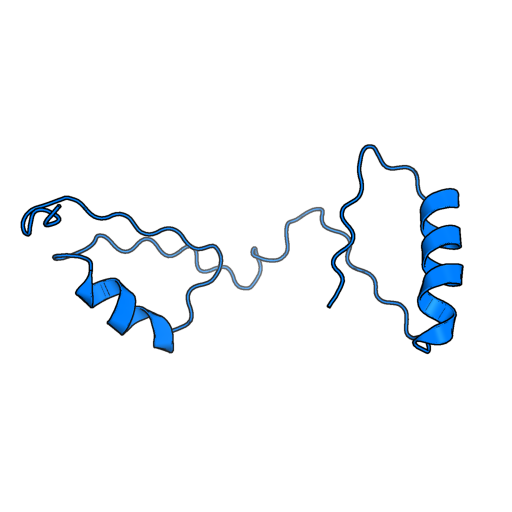Protein AF-A0A816DAU5-F1 (afdb_monomer)

Mean predicted aligned error: 8.08 Å

Solvent-accessible surface area (backbone atoms only — not comparable to full-atom values): 5976 Å² total; per-residue (Å²): 135,83,78,69,89,83,69,92,64,85,89,87,71,98,74,81,58,79,86,53,46,68,60,57,53,75,70,36,79,90,69,88,84,86,80,86,88,37,90,80,59,71,58,51,90,86,69,85,82,83,86,81,92,76,58,79,90,47,46,66,63,52,48,52,56,47,62,77,71,52,90,72,95,78,86,86,85,90,80,133

Radius of gyration: 20.67 Å; Cα contacts (8 Å, |Δi|>4): 8; chains: 1; bounding box: 39×39×49 Å

InterPro domains:
  IPR027417 P-loop containing nucleoside triphosphate hydrolase [G3DSA:3.40.50.300] (1-42)
  IPR027417 P-loop containing nucleoside triphosphate hydrolase [G3DSA:3.40.50.300] (43-80)
  IPR027417 P-loop containing nucleoside triphosphate hydrolase [SSF52540] (4-79)

Organism: Adineta ricciae (NCBI:txid249248)

Sequence (80 aa):
MRNPESKQVLMFSATLSKDIRPVCKKFMQDPMEIYIDNETKLTLHGLRQHYVKLRENEKNRKLIDLLDKLEFNQVVIFVK

Foldseek 3Di:
DDDDPDDADDDDDPDDDPVCVVVVPVVHDPDDDDDPDDPPCNPPPVDDDDDDDDDPVCVVVVVVVCVVPDDDPDDDDDDD

Secondary structure (DSSP, 8-state):
-PPPSS-------S---TTTHHHHHHT-SS--------TTTSS-TT---------GGGHHHHHHHHHHHS--S-------

pLDDT: mean 85.89, std 12.97, range [49.62, 97.81]

Structure (mmCIF, N/CA/C/O backbone):
data_AF-A0A816DAU5-F1
#
_entry.id   AF-A0A816DAU5-F1
#
loop_
_atom_site.group_PDB
_atom_site.id
_atom_site.type_symbol
_atom_site.label_atom_id
_atom_site.label_alt_id
_atom_site.label_comp_id
_atom_site.label_asym_id
_atom_site.label_entity_id
_atom_site.label_seq_id
_atom_site.pdbx_PDB_ins_code
_atom_site.Cartn_x
_atom_site.Cartn_y
_atom_site.Cartn_z
_atom_site.occupancy
_atom_site.B_iso_or_equiv
_atom_site.auth_seq_id
_atom_site.auth_comp_id
_atom_site.auth_asym_id
_atom_site.auth_atom_id
_atom_site.pdbx_PDB_model_num
ATOM 1 N N . MET A 1 1 ? -7.770 25.667 21.611 1.00 49.62 1 MET A N 1
ATOM 2 C CA . MET A 1 1 ? -9.004 24.852 21.524 1.00 49.62 1 MET A CA 1
ATOM 3 C C . MET A 1 1 ? -8.795 23.571 22.311 1.00 49.62 1 MET A C 1
ATOM 5 O O . MET A 1 1 ? -7.887 22.821 21.977 1.00 49.62 1 MET A O 1
ATOM 9 N N . ARG A 1 2 ? -9.567 23.343 23.378 1.00 74.12 2 ARG A N 1
ATOM 10 C CA . ARG A 1 2 ? -9.559 22.070 24.115 1.00 74.12 2 ARG A CA 1
ATOM 11 C C . ARG A 1 2 ? -10.569 21.151 23.429 1.00 74.12 2 ARG A C 1
ATOM 13 O O . ARG A 1 2 ? -11.698 21.570 23.197 1.00 74.12 2 ARG A O 1
ATOM 20 N N . ASN A 1 3 ? -10.154 19.949 23.050 1.00 76.69 3 ASN A N 1
ATOM 21 C CA . ASN A 1 3 ? -11.072 18.963 22.486 1.00 76.69 3 ASN A CA 1
ATOM 22 C C . ASN A 1 3 ? -12.028 18.498 23.607 1.00 76.69 3 ASN A C 1
ATOM 24 O O . ASN A 1 3 ? -11.510 18.152 24.672 1.00 76.69 3 ASN A O 1
ATOM 28 N N . PRO A 1 4 ? -13.363 18.489 23.421 1.00 85.19 4 PRO A N 1
ATOM 29 C CA . PRO A 1 4 ? -14.297 18.019 24.444 1.00 85.19 4 PRO A CA 1
ATOM 30 C 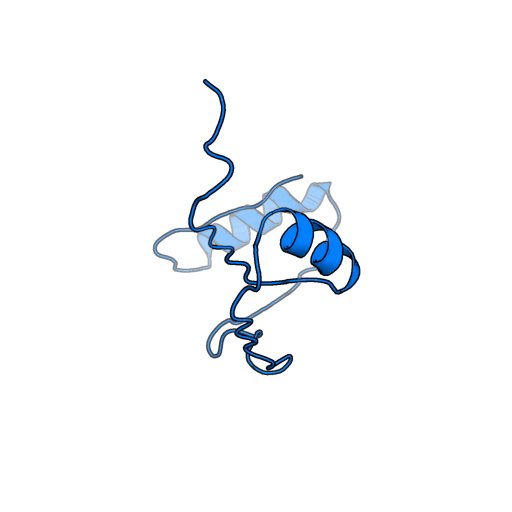C . PRO A 1 4 ? -13.943 16.614 24.946 1.00 85.19 4 PRO A C 1
ATOM 32 O O . PRO A 1 4 ? -13.588 15.735 24.152 1.00 85.19 4 PRO A O 1
ATOM 35 N N . GLU A 1 5 ? -14.004 16.408 26.263 1.00 80.75 5 GLU A N 1
ATOM 36 C CA . GLU A 1 5 ? -13.703 15.106 26.880 1.00 80.75 5 GLU A CA 1
ATOM 37 C C . GLU A 1 5 ? -14.771 14.065 26.532 1.00 80.75 5 GLU A C 1
ATOM 39 O O . GLU A 1 5 ? -14.437 12.927 26.216 1.00 80.75 5 GLU A O 1
ATOM 44 N N . SER A 1 6 ? -16.039 14.481 26.490 1.00 86.25 6 SER A N 1
ATOM 45 C CA . SER A 1 6 ? -17.145 13.673 25.980 1.00 86.25 6 SER A CA 1
ATOM 46 C C . SER A 1 6 ? -17.339 13.941 24.489 1.00 86.25 6 SER A C 1
ATOM 48 O O . SER A 1 6 ? -17.750 15.029 24.083 1.00 86.25 6 SER A O 1
ATOM 50 N N . LYS A 1 7 ? -16.985 12.954 23.665 1.00 87.88 7 LYS A N 1
ATOM 51 C CA . LYS A 1 7 ? -17.189 12.958 22.214 1.00 87.88 7 LYS A CA 1
ATOM 52 C C . LYS A 1 7 ? -17.172 11.533 21.679 1.00 87.88 7 LYS A C 1
ATOM 54 O O . LYS A 1 7 ? -16.542 10.651 22.259 1.00 87.88 7 LYS A O 1
ATOM 59 N N . GLN A 1 8 ? -17.793 11.337 20.523 1.00 89.94 8 GLN A N 1
ATOM 60 C CA . GLN A 1 8 ? -17.637 10.107 19.760 1.00 89.94 8 GLN A CA 1
ATOM 61 C C . GLN A 1 8 ? -16.296 10.125 19.016 1.00 89.94 8 GLN A C 1
ATOM 63 O O . GLN A 1 8 ? -15.954 11.111 18.361 1.00 89.94 8 GLN A O 1
ATOM 68 N N . VAL A 1 9 ? -15.540 9.031 19.110 1.00 91.62 9 VAL A N 1
ATOM 69 C CA . VAL A 1 9 ? -14.272 8.843 18.394 1.00 91.62 9 VAL A CA 1
ATOM 70 C C . VAL A 1 9 ? -14.375 7.585 17.548 1.00 91.62 9 VAL A C 1
ATOM 72 O O . VAL A 1 9 ? -14.753 6.529 18.047 1.00 91.62 9 VAL A O 1
ATOM 75 N N . LEU A 1 10 ? -14.042 7.712 16.265 1.00 92.75 10 LEU A N 1
ATOM 76 C CA . LEU A 1 10 ? -13.997 6.608 15.311 1.00 92.75 10 LEU A CA 1
ATOM 77 C C . LEU A 1 10 ? -12.559 6.428 14.825 1.00 92.75 10 LEU A C 1
ATOM 79 O O . LEU A 1 10 ? -11.858 7.411 14.578 1.00 92.75 10 LEU A O 1
ATOM 83 N N . MET A 1 11 ? -12.126 5.178 14.671 1.00 91.56 11 MET A N 1
ATOM 84 C CA . MET A 1 11 ? -10.808 4.835 14.141 1.00 91.56 11 MET A CA 1
ATOM 85 C C . MET A 1 11 ? -10.950 3.800 13.029 1.00 91.56 11 MET A C 1
ATOM 87 O O . MET A 1 11 ? -11.611 2.781 13.210 1.00 91.56 11 MET A O 1
ATOM 91 N N . PHE A 1 12 ? -10.296 4.051 11.895 1.00 90.25 12 PHE A N 1
ATOM 92 C CA . PHE A 1 12 ? -10.301 3.168 10.730 1.00 90.25 12 PHE A CA 1
ATOM 93 C C . PHE A 1 12 ? -8.861 2.849 10.338 1.00 90.25 12 PHE A C 1
ATOM 95 O O . PHE A 1 12 ? -8.030 3.751 10.244 1.00 90.25 12 PHE A O 1
ATOM 102 N N . SER A 1 13 ? -8.560 1.572 10.110 1.00 87.69 13 SER A N 1
ATOM 103 C CA . SER A 1 13 ? -7.262 1.145 9.590 1.00 87.69 13 SER A CA 1
ATOM 104 C C . SER A 1 13 ? -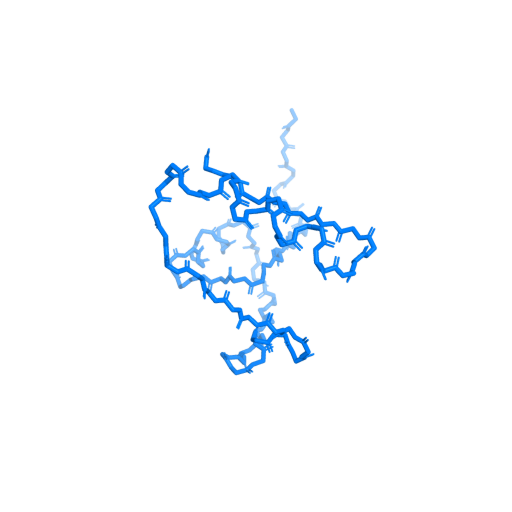7.404 -0.114 8.746 1.00 87.69 13 SER A C 1
ATOM 106 O O . SER A 1 13 ? -8.138 -1.026 9.119 1.00 87.69 13 SER A O 1
ATOM 108 N N . ALA A 1 14 ? -6.661 -0.177 7.640 1.00 83.31 14 ALA A N 1
ATOM 109 C CA . ALA A 1 14 ? -6.521 -1.397 6.846 1.00 83.31 14 ALA A CA 1
ATOM 110 C C . ALA A 1 14 ? -5.675 -2.461 7.570 1.00 83.31 14 ALA A C 1
ATOM 112 O O . ALA A 1 14 ? -5.874 -3.655 7.370 1.00 83.31 14 ALA A O 1
ATOM 113 N N . THR A 1 15 ? -4.748 -2.034 8.433 1.00 81.56 15 THR A N 1
ATOM 114 C CA . THR A 1 15 ? -3.883 -2.917 9.226 1.00 81.56 15 THR A CA 1
ATOM 115 C C . THR A 1 15 ? -3.775 -2.395 10.653 1.00 81.56 15 THR A C 1
ATOM 117 O O . THR A 1 15 ? -3.357 -1.255 10.867 1.00 81.56 15 THR A O 1
ATOM 120 N N . LEU A 1 16 ? -4.115 -3.212 11.650 1.00 83.00 16 LEU A N 1
ATOM 121 C CA . LEU A 1 16 ? -3.998 -2.832 13.059 1.00 83.00 16 LEU A CA 1
ATOM 122 C C . LEU A 1 16 ? -3.209 -3.892 13.831 1.00 83.00 16 LEU A C 1
ATOM 124 O O . LEU A 1 16 ? -3.753 -4.926 14.228 1.00 83.00 16 LEU A O 1
ATOM 128 N N . SER A 1 17 ? -1.918 -3.624 14.048 1.00 82.69 17 SER A N 1
ATOM 129 C CA . SER A 1 17 ? -1.060 -4.502 14.846 1.00 82.69 17 SER A CA 1
ATOM 130 C C . SER A 1 17 ? -1.517 -4.535 16.307 1.00 82.69 17 SER A C 1
ATOM 132 O O . SER A 1 17 ? -2.125 -3.587 16.815 1.00 82.69 17 SER A O 1
ATOM 134 N N . LYS A 1 18 ? -1.227 -5.640 17.006 1.00 83.81 18 LYS A N 1
ATOM 135 C CA . LYS A 1 18 ? -1.620 -5.823 18.414 1.00 83.81 18 LYS A CA 1
ATOM 136 C C . LYS A 1 18 ? -1.014 -4.752 19.327 1.00 83.81 18 LYS A C 1
ATOM 138 O O . LYS A 1 18 ? -1.697 -4.292 20.237 1.00 83.81 18 LYS A O 1
ATOM 143 N N . ASP A 1 19 ? 0.193 -4.291 19.015 1.00 88.38 19 ASP A N 1
ATOM 144 C CA . ASP A 1 19 ? 0.939 -3.315 19.819 1.00 88.38 19 ASP A CA 1
ATOM 145 C C . ASP A 1 19 ? 0.322 -1.911 19.799 1.00 88.38 19 ASP A C 1
ATOM 147 O O . ASP A 1 19 ? 0.471 -1.146 20.749 1.00 88.38 19 ASP A O 1
ATOM 151 N N . ILE A 1 20 ? -0.408 -1.567 18.733 1.00 86.56 20 ILE A N 1
ATOM 152 C CA . ILE A 1 20 ? -1.030 -0.243 18.575 1.00 86.56 20 ILE A CA 1
ATOM 153 C C . ILE A 1 20 ? -2.409 -0.187 19.257 1.00 86.56 20 ILE A C 1
ATOM 155 O O . ILE A 1 20 ? -2.877 0.887 19.640 1.00 86.56 20 ILE A O 1
ATOM 159 N N . ARG A 1 21 ? -3.053 -1.335 19.501 1.00 84.69 21 ARG A N 1
ATOM 160 C CA . ARG A 1 21 ? -4.405 -1.406 20.089 1.00 84.69 21 ARG A CA 1
ATOM 161 C C . ARG A 1 21 ? -4.547 -0.687 21.437 1.00 84.69 21 ARG A C 1
ATOM 163 O O . ARG A 1 21 ? -5.532 0.038 21.592 1.00 84.69 21 ARG A O 1
ATOM 170 N N . PRO A 1 22 ? -3.615 -0.815 22.406 1.00 89.00 22 PRO A N 1
ATOM 171 C CA . PRO A 1 22 ? -3.724 -0.104 23.678 1.00 89.00 22 PRO A CA 1
ATOM 172 C C . PRO A 1 22 ? -3.718 1.415 23.505 1.00 89.00 22 PRO A C 1
ATOM 174 O O . PRO A 1 22 ? -4.355 2.122 24.279 1.00 89.00 22 PRO A O 1
ATOM 177 N N . VAL A 1 23 ? -3.022 1.924 22.482 1.00 89.75 23 VAL A N 1
ATOM 178 C CA . VAL A 1 23 ? -2.997 3.355 22.166 1.00 89.75 23 VAL A CA 1
ATOM 179 C C . VAL A 1 23 ? -4.361 3.790 21.644 1.00 89.75 23 VAL A C 1
ATOM 181 O O . VAL A 1 23 ? -4.927 4.733 22.183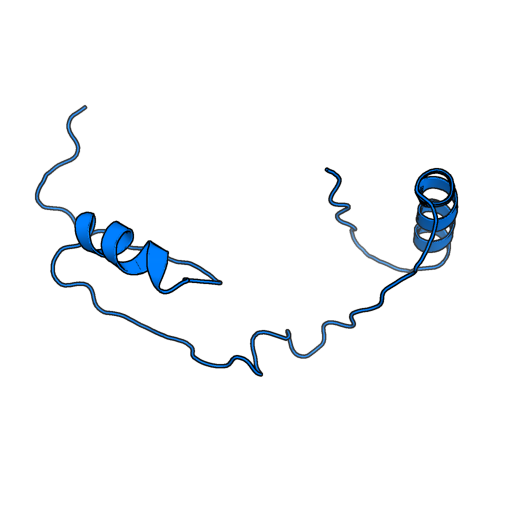 1.00 89.75 23 VAL A O 1
ATOM 184 N N . CYS A 1 24 ? -4.936 3.064 20.681 1.00 88.88 24 CYS A N 1
ATOM 185 C CA . CYS A 1 24 ? -6.276 3.339 20.152 1.00 88.88 24 CYS A CA 1
ATOM 186 C C . CYS A 1 24 ? -7.343 3.380 21.261 1.00 88.88 24 CYS A C 1
ATOM 188 O O . CYS A 1 24 ? -8.145 4.310 21.316 1.00 88.88 24 CYS A O 1
ATOM 190 N N . LYS A 1 25 ? -7.306 2.421 22.196 1.00 86.62 25 LYS A N 1
ATOM 191 C CA . LYS A 1 25 ? -8.256 2.343 23.319 1.00 86.62 25 LYS A CA 1
ATOM 192 C C . LYS A 1 25 ? -8.167 3.518 24.293 1.00 86.62 25 LYS A C 1
ATOM 194 O O . LYS A 1 25 ? -9.157 3.821 24.937 1.00 86.62 25 LYS A O 1
ATOM 199 N N . LYS A 1 26 ? -7.032 4.220 24.390 1.00 89.00 26 LYS A N 1
ATOM 200 C CA . LYS A 1 26 ? -6.929 5.436 25.224 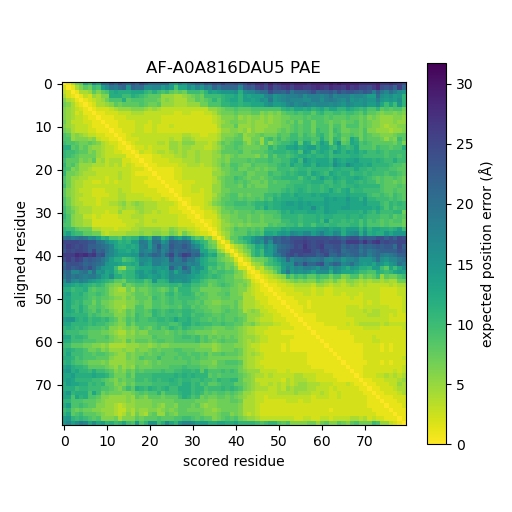1.00 89.00 26 LYS A CA 1
ATOM 201 C C . LYS A 1 26 ? -7.721 6.615 24.660 1.00 89.00 26 LYS A C 1
ATOM 203 O O . LYS A 1 26 ? -8.058 7.528 25.406 1.00 89.00 26 LYS A O 1
ATOM 208 N N . PHE A 1 27 ? -7.990 6.613 23.356 1.00 88.00 27 PHE A N 1
ATOM 209 C CA . PHE A 1 27 ? -8.714 7.687 22.678 1.00 88.00 27 PHE A CA 1
ATOM 210 C C . PHE A 1 27 ? -10.205 7.389 22.497 1.00 88.00 27 PHE A C 1
ATOM 212 O O . PHE A 1 27 ? -10.936 8.263 22.040 1.00 88.00 27 PHE A O 1
ATOM 219 N N . MET A 1 28 ? -10.660 6.186 22.853 1.00 89.06 28 MET A N 1
ATOM 220 C CA . MET A 1 28 ? -12.044 5.742 22.702 1.00 89.06 28 MET A CA 1
ATOM 221 C C . MET A 1 28 ? -12.612 5.311 24.056 1.00 89.06 28 MET A C 1
ATOM 223 O O . MET A 1 28 ? -11.904 4.740 24.878 1.00 89.06 28 MET A O 1
ATOM 227 N N . GLN A 1 29 ? -13.896 5.567 24.285 1.00 87.00 29 GLN A N 1
ATOM 228 C CA . GLN A 1 29 ? -14.621 5.059 25.451 1.00 87.00 29 GLN A CA 1
ATOM 229 C C . GLN A 1 29 ? -15.500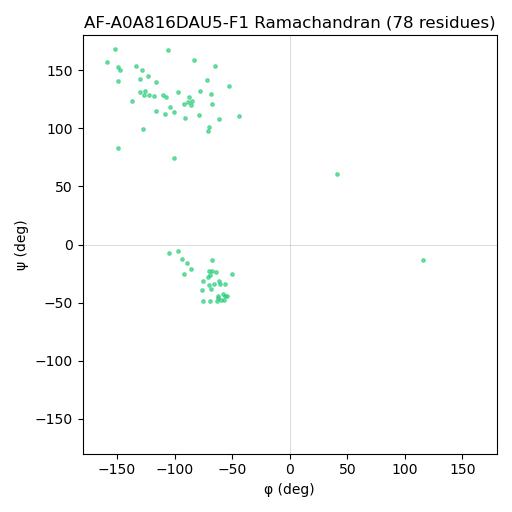 3.899 24.989 1.00 87.00 29 GLN A C 1
ATOM 231 O O . GLN A 1 29 ? -16.336 4.110 24.118 1.00 87.00 29 GLN A O 1
ATOM 236 N N . ASP A 1 30 ? -15.257 2.698 25.524 1.00 86.94 30 ASP A N 1
ATOM 237 C CA . ASP A 1 30 ? -15.989 1.456 25.212 1.00 86.94 30 ASP A CA 1
ATOM 238 C C . ASP A 1 30 ? -16.320 1.264 23.708 1.00 86.94 30 ASP A C 1
ATOM 240 O O . ASP A 1 30 ? -17.485 1.271 23.306 1.00 86.94 30 ASP A O 1
ATOM 244 N N . PRO A 1 31 ? -15.301 1.187 22.823 1.00 89.19 31 PRO A N 1
ATOM 245 C CA . PRO A 1 31 ? -15.534 1.157 21.384 1.00 89.19 31 PRO A CA 1
ATOM 246 C C . PRO A 1 31 ? -16.121 -0.179 20.916 1.00 89.19 31 PRO A C 1
ATOM 248 O O . PRO A 1 31 ? -15.658 -1.250 21.304 1.00 89.19 31 PRO A O 1
ATOM 251 N N . MET A 1 32 ? -17.047 -0.116 19.958 1.00 91.06 32 MET A N 1
ATOM 252 C CA . MET A 1 32 ? -17.397 -1.275 19.135 1.00 91.06 32 MET A CA 1
ATOM 253 C C . MET A 1 32 ? -16.205 -1.646 18.242 1.00 91.06 32 MET A C 1
ATOM 255 O O . MET A 1 32 ? -15.760 -0.842 17.422 1.00 91.06 32 MET A O 1
ATOM 259 N N . GLU A 1 33 ? -15.697 -2.871 18.380 1.00 88.00 33 GLU A N 1
ATOM 260 C CA . GLU A 1 33 ? -14.553 -3.359 17.608 1.00 88.00 33 GLU A CA 1
ATOM 261 C C . GLU A 1 33 ? -15.020 -4.257 16.451 1.00 88.00 33 GLU A C 1
ATOM 263 O O . GLU A 1 33 ? -15.547 -5.347 16.669 1.00 88.00 33 GLU A O 1
ATOM 268 N N . ILE A 1 34 ? -14.808 -3.809 15.210 1.00 87.81 34 ILE A N 1
ATOM 269 C CA . ILE A 1 34 ? -15.119 -4.579 13.998 1.00 87.81 34 ILE A CA 1
ATOM 270 C C . ILE A 1 34 ? -13.806 -5.039 13.367 1.00 87.81 34 ILE A C 1
ATOM 272 O O . ILE A 1 34 ? -13.037 -4.226 12.852 1.00 87.81 34 ILE A O 1
ATOM 276 N N . TYR A 1 35 ? -13.562 -6.350 13.389 1.00 82.38 35 TYR A N 1
ATOM 277 C CA . TYR A 1 35 ? -12.405 -6.972 12.747 1.00 82.38 35 TYR A CA 1
ATOM 278 C C . TYR A 1 35 ? -12.837 -7.737 11.505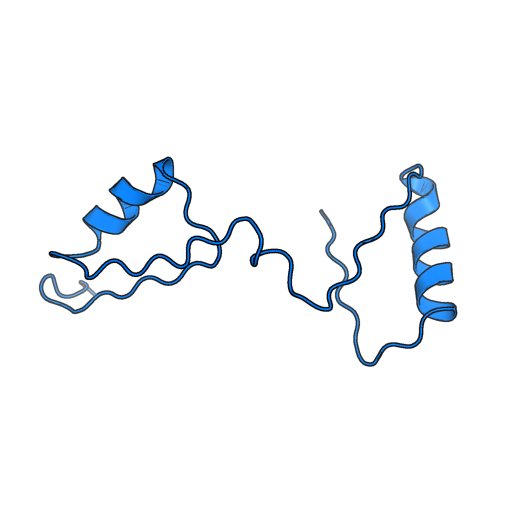 1.00 82.38 35 TYR A C 1
ATOM 280 O O . TYR A 1 35 ? -13.704 -8.606 11.562 1.00 82.38 35 TYR A O 1
ATOM 288 N N . ILE A 1 36 ? -12.194 -7.434 10.381 1.00 75.25 36 ILE A N 1
ATOM 289 C CA . ILE A 1 36 ? -12.325 -8.211 9.152 1.00 75.25 36 ILE A CA 1
ATOM 290 C C . ILE A 1 36 ? -11.083 -9.102 9.073 1.00 75.25 36 ILE A C 1
ATOM 292 O O . ILE A 1 36 ? -10.148 -8.813 8.330 1.00 75.25 36 ILE A O 1
ATOM 296 N N . ASP A 1 37 ? -11.044 -10.157 9.893 1.00 62.97 37 ASP A N 1
ATOM 297 C CA . ASP A 1 37 ? -9.957 -11.140 9.851 1.00 62.97 37 ASP A CA 1
ATOM 298 C C . ASP A 1 37 ? -10.077 -11.955 8.568 1.00 62.97 37 ASP A C 1
ATOM 300 O O . ASP A 1 37 ? -10.912 -12.846 8.427 1.00 62.97 37 ASP A O 1
ATOM 304 N N . ASN A 1 38 ? -9.250 -11.604 7.593 1.00 55.31 38 ASN A N 1
ATOM 305 C CA . ASN A 1 38 ? -8.952 -12.449 6.457 1.00 55.31 38 ASN A CA 1
ATOM 306 C C . ASN A 1 38 ? -7.521 -12.145 6.018 1.00 55.31 38 ASN A C 1
ATOM 308 O O . ASN A 1 38 ? -7.301 -11.394 5.066 1.00 55.31 38 ASN A O 1
ATOM 312 N N . GLU A 1 39 ? -6.544 -12.768 6.676 1.00 54.06 39 GLU A N 1
ATOM 313 C CA . GLU A 1 39 ? -5.161 -12.813 6.177 1.00 54.06 39 GLU A CA 1
ATOM 314 C C . GLU A 1 39 ? -5.110 -13.276 4.703 1.00 54.06 39 GLU A C 1
ATOM 316 O O . GLU A 1 39 ? -4.234 -12.869 3.948 1.00 54.06 39 GLU A O 1
ATOM 321 N N . THR A 1 40 ? -6.118 -14.034 4.253 1.00 51.09 40 THR A N 1
ATOM 322 C CA . THR A 1 40 ? -6.311 -14.501 2.872 1.00 51.09 40 THR A CA 1
ATOM 323 C C . THR A 1 40 ? -7.111 -13.566 1.951 1.00 51.09 40 THR A C 1
ATOM 325 O O . THR A 1 40 ? -7.049 -13.746 0.739 1.00 51.09 40 THR A O 1
ATOM 328 N N . LYS A 1 41 ? -7.850 -12.565 2.463 1.00 50.34 41 LYS A N 1
ATOM 329 C CA . LYS A 1 41 ? -8.587 -11.574 1.632 1.00 50.34 41 LYS A CA 1
AT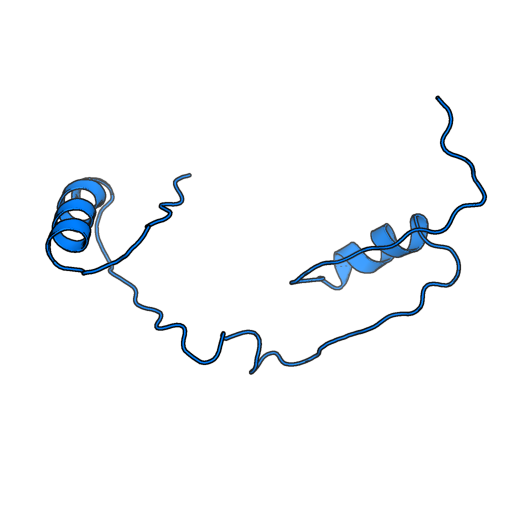OM 330 C C . LYS A 1 41 ? -7.922 -10.198 1.587 1.00 50.34 41 LYS A C 1
ATOM 332 O O . LYS A 1 41 ? -8.360 -9.344 0.821 1.00 50.34 41 LYS A O 1
ATOM 337 N N . LEU A 1 42 ? -6.872 -9.968 2.379 1.00 52.16 42 LEU A N 1
ATOM 338 C CA . LEU A 1 42 ? -6.040 -8.765 2.256 1.00 52.16 42 LEU A CA 1
ATOM 339 C C . LEU A 1 42 ? -5.238 -8.752 0.947 1.00 52.16 42 LEU A C 1
ATOM 341 O O . LEU A 1 42 ? -4.892 -7.683 0.444 1.00 52.16 42 LEU A O 1
ATOM 345 N N . THR A 1 43 ? -4.997 -9.918 0.341 1.00 56.09 43 THR A N 1
ATOM 346 C CA . THR A 1 43 ? -4.649 -9.980 -1.077 1.00 56.09 43 THR A CA 1
ATOM 347 C C . THR A 1 43 ? -5.895 -9.633 -1.879 1.00 56.09 43 THR A C 1
ATOM 349 O O . THR A 1 43 ? -6.762 -10.480 -2.084 1.00 56.09 43 THR A O 1
ATOM 352 N N . LEU A 1 44 ? -5.986 -8.371 -2.298 1.00 62.16 44 LEU A N 1
ATOM 353 C CA . LEU A 1 44 ? -7.021 -7.867 -3.199 1.00 62.16 44 LEU A CA 1
ATOM 354 C C . LEU A 1 44 ? -7.230 -8.867 -4.347 1.00 62.16 44 LEU A C 1
ATOM 356 O O . LEU A 1 44 ? -6.344 -9.051 -5.183 1.00 62.16 44 LEU A O 1
ATOM 360 N N . HIS A 1 45 ? -8.381 -9.544 -4.371 1.00 64.25 45 HIS A N 1
ATOM 361 C CA . HIS A 1 45 ? -8.726 -10.479 -5.439 1.00 64.25 45 HIS A CA 1
ATOM 362 C C . HIS A 1 45 ? -8.771 -9.704 -6.767 1.00 64.25 45 HIS A C 1
ATOM 364 O O . HIS A 1 45 ? -9.652 -8.877 -6.975 1.00 64.25 45 HIS A O 1
ATOM 370 N N . GLY A 1 46 ? -7.776 -9.925 -7.631 1.00 72.38 46 GLY A N 1
ATOM 371 C CA . GLY A 1 46 ? -7.572 -9.169 -8.876 1.00 72.38 46 GLY A CA 1
ATOM 372 C C . GLY A 1 46 ? -6.272 -8.358 -8.921 1.00 72.38 46 GLY A C 1
ATOM 373 O O . GLY A 1 46 ? -5.846 -7.955 -10.002 1.00 72.38 46 GLY A O 1
ATOM 374 N N . LEU A 1 47 ? -5.588 -8.182 -7.786 1.00 82.38 47 LEU A N 1
ATOM 375 C CA . LEU A 1 47 ? -4.269 -7.561 -7.738 1.00 82.38 47 LEU A CA 1
ATOM 376 C C . LEU A 1 47 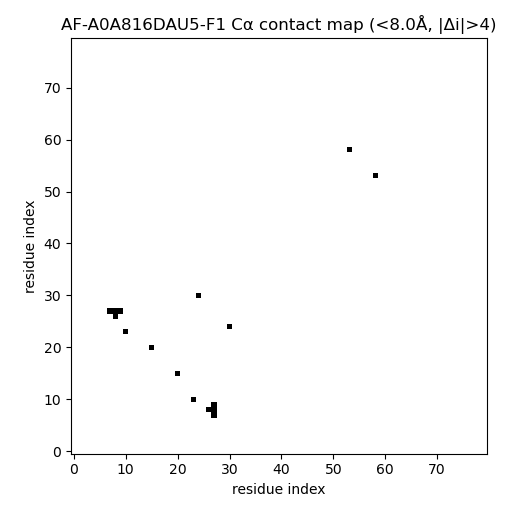? -3.192 -8.568 -8.157 1.00 82.38 47 LEU A C 1
ATOM 378 O O . LEU A 1 47 ? -2.889 -9.522 -7.439 1.00 82.38 47 LEU A O 1
ATOM 382 N N . ARG A 1 48 ? -2.579 -8.328 -9.317 1.00 85.50 48 ARG A N 1
ATOM 383 C CA . ARG A 1 48 ? -1.404 -9.077 -9.776 1.00 85.50 48 ARG A CA 1
ATOM 384 C C . ARG A 1 48 ? -0.143 -8.446 -9.197 1.00 85.50 48 ARG A C 1
ATOM 386 O O . ARG A 1 48 ? 0.135 -7.278 -9.450 1.00 85.50 48 ARG A O 1
ATOM 393 N N . GLN A 1 49 ? 0.610 -9.219 -8.420 1.00 88.12 49 GLN A N 1
ATOM 394 C CA . GLN A 1 49 ? 1.844 -8.769 -7.778 1.00 88.12 49 GLN A CA 1
ATOM 395 C C . GLN A 1 49 ? 3.047 -9.456 -8.429 1.00 88.12 49 GLN A C 1
ATOM 397 O O . GLN A 1 49 ? 3.079 -10.678 -8.560 1.00 88.12 49 GLN A O 1
ATOM 402 N N . HIS A 1 50 ? 4.039 -8.665 -8.831 1.00 91.81 50 HIS A N 1
ATOM 403 C CA . HIS A 1 50 ? 5.280 -9.131 -9.447 1.00 91.81 50 HIS A CA 1
ATOM 404 C C . HIS A 1 50 ? 6.470 -8.434 -8.788 1.00 91.81 50 HIS A C 1
ATOM 406 O O . HIS A 1 50 ? 6.340 -7.313 -8.297 1.00 91.81 50 HIS A O 1
ATOM 412 N N . TYR A 1 51 ? 7.639 -9.075 -8.809 1.00 95.06 51 TYR A N 1
ATOM 413 C CA . TYR A 1 51 ? 8.884 -8.461 -8.356 1.00 95.06 51 TYR A CA 1
ATOM 414 C C . TYR A 1 51 ? 9.972 -8.608 -9.417 1.00 95.06 51 TYR A C 1
ATOM 416 O O . TYR A 1 51 ? 10.000 -9.574 -10.179 1.00 95.06 51 TYR A O 1
ATOM 424 N N . VAL A 1 52 ? 10.888 -7.643 -9.447 1.00 95.31 52 VAL A N 1
ATOM 425 C CA . VAL A 1 52 ? 12.091 -7.679 -10.280 1.00 95.31 52 VAL A CA 1
ATOM 426 C C . VAL A 1 52 ? 13.279 -7.436 -9.361 1.00 95.31 52 VAL A C 1
ATOM 428 O O . VAL A 1 52 ? 13.277 -6.487 -8.579 1.00 95.31 52 VAL A O 1
ATOM 431 N N . LYS A 1 53 ? 14.291 -8.304 -9.430 1.00 97.12 53 LYS A N 1
ATOM 432 C CA . LYS A 1 53 ? 15.556 -8.125 -8.710 1.00 97.12 53 LYS A CA 1
ATOM 433 C C . LYS A 1 53 ? 16.538 -7.394 -9.623 1.00 97.12 53 LYS A C 1
ATOM 435 O O . LYS A 1 53 ? 16.847 -7.895 -10.698 1.00 97.12 53 LYS A O 1
ATOM 440 N N . LEU A 1 54 ? 17.019 -6.233 -9.194 1.00 97.25 54 LEU A N 1
ATOM 441 C CA . LEU A 1 54 ? 17.960 -5.397 -9.943 1.00 97.25 54 LEU A CA 1
ATOM 442 C C . LEU A 1 54 ? 18.829 -4.571 -8.990 1.00 97.25 54 LEU A C 1
ATOM 444 O O . LEU A 1 54 ? 18.545 -4.493 -7.793 1.00 97.25 54 LEU A O 1
ATOM 448 N N . ARG A 1 55 ? 19.888 -3.960 -9.521 1.00 97.75 55 ARG A N 1
ATOM 449 C CA . ARG A 1 55 ? 20.721 -2.994 -8.794 1.00 97.75 55 ARG A CA 1
ATOM 450 C C . ARG A 1 55 ? 20.086 -1.603 -8.834 1.00 97.75 55 ARG A C 1
ATOM 452 O O . ARG A 1 55 ? 19.292 -1.293 -9.717 1.00 97.75 55 ARG A O 1
ATOM 459 N N . GLU A 1 56 ? 20.457 -0.737 -7.893 1.00 96.38 56 GLU A N 1
ATOM 460 C CA . GLU A 1 56 ? 19.856 0.601 -7.762 1.00 96.38 56 GLU A CA 1
ATOM 461 C C . GLU A 1 56 ? 19.998 1.445 -9.036 1.00 96.38 56 GLU A C 1
ATOM 463 O O . GLU A 1 56 ? 19.042 2.062 -9.499 1.00 96.38 56 GLU A O 1
ATOM 468 N N . ASN A 1 57 ? 21.177 1.399 -9.656 1.00 97.06 57 ASN A N 1
ATOM 469 C CA . ASN A 1 57 ? 21.489 2.127 -10.884 1.00 97.06 57 ASN A CA 1
ATOM 470 C C . ASN A 1 57 ? 20.708 1.632 -12.117 1.00 97.06 57 ASN A C 1
ATOM 472 O O . ASN A 1 57 ? 20.684 2.315 -13.137 1.00 97.06 57 ASN A O 1
ATOM 476 N N . GLU A 1 58 ? 20.058 0.469 -12.041 1.00 97.69 58 GLU A N 1
ATOM 477 C CA . GLU A 1 58 ? 19.262 -0.106 -13.130 1.00 97.69 58 GLU A CA 1
ATOM 478 C C . GLU A 1 58 ? 17.772 0.265 -13.026 1.00 97.69 58 GLU A C 1
ATOM 480 O O . GLU A 1 58 ? 17.028 0.088 -13.996 1.00 97.69 58 GLU A O 1
ATOM 485 N N . LYS A 1 59 ? 17.326 0.814 -11.882 1.00 97.31 59 LYS A N 1
ATOM 486 C CA . LYS A 1 59 ? 15.906 1.093 -11.604 1.00 97.31 59 LYS A CA 1
ATOM 487 C C . LYS A 1 59 ? 15.282 2.042 -12.608 1.00 97.31 59 LYS A C 1
ATOM 489 O O . LYS A 1 59 ? 14.229 1.721 -13.144 1.00 97.31 59 LYS A O 1
ATOM 494 N N . ASN A 1 60 ? 15.943 3.157 -12.914 1.00 97.19 60 ASN A N 1
ATOM 495 C CA . ASN A 1 60 ? 15.392 4.164 -13.825 1.00 97.19 60 ASN A CA 1
ATOM 496 C C . ASN A 1 60 ? 15.178 3.598 -15.229 1.00 97.19 60 ASN A C 1
ATOM 498 O O . ASN A 1 60 ? 14.105 3.751 -15.804 1.00 97.19 60 ASN A O 1
ATOM 502 N N . ARG A 1 61 ? 16.170 2.870 -15.753 1.00 97.81 61 ARG A N 1
ATOM 503 C CA . ARG A 1 61 ? 16.054 2.230 -17.065 1.00 97.81 61 ARG A CA 1
ATOM 504 C C . ARG A 1 61 ? 14.935 1.191 -17.076 1.00 97.81 61 ARG A C 1
ATOM 506 O O . ARG A 1 61 ? 14.166 1.147 -18.031 1.00 97.81 61 ARG A O 1
ATOM 513 N N . LYS A 1 62 ? 14.840 0.357 -16.033 1.00 97.69 62 LYS A N 1
ATOM 514 C CA . LYS A 1 62 ? 13.808 -0.682 -15.974 1.00 97.69 62 LYS A CA 1
ATOM 515 C C . LYS A 1 62 ? 12.406 -0.106 -15.770 1.00 97.69 62 LYS A C 1
ATOM 517 O O . LYS A 1 62 ? 11.458 -0.650 -16.319 1.00 97.69 62 LYS A O 1
ATOM 522 N N . LEU A 1 63 ? 12.279 0.977 -15.010 1.00 97.06 63 LEU A N 1
ATOM 523 C CA . LEU A 1 63 ? 11.023 1.687 -14.806 1.00 97.06 63 LEU A CA 1
ATOM 524 C C . LEU A 1 63 ? 10.501 2.267 -16.123 1.00 97.06 63 LEU A C 1
ATOM 526 O O . LEU A 1 63 ? 9.354 2.009 -16.458 1.00 97.06 63 LEU A O 1
ATOM 530 N N . ILE A 1 64 ? 11.344 2.968 -16.888 1.00 97.19 64 ILE A N 1
ATOM 531 C CA . ILE A 1 64 ? 10.969 3.505 -18.209 1.00 97.19 64 ILE A CA 1
ATOM 532 C C . ILE A 1 64 ? 10.504 2.371 -19.133 1.00 97.19 64 ILE A C 1
ATOM 534 O O . ILE A 1 64 ? 9.407 2.435 -19.673 1.00 97.19 64 ILE A O 1
ATOM 538 N N . ASP A 1 65 ? 11.268 1.274 -19.206 1.00 97.31 65 ASP A N 1
ATOM 539 C CA . ASP A 1 65 ? 10.898 0.086 -19.992 1.00 97.31 65 ASP A CA 1
ATOM 540 C C . ASP A 1 65 ? 9.526 -0.499 -19.601 1.00 97.31 65 ASP A C 1
ATOM 542 O O . ASP A 1 65 ? 8.813 -1.021 -20.453 1.00 97.31 65 ASP A O 1
ATOM 546 N N . LEU A 1 66 ? 9.146 -0.436 -18.320 1.00 96.62 66 LEU A N 1
ATOM 547 C CA . LEU A 1 66 ? 7.829 -0.887 -17.862 1.00 96.62 66 LEU A CA 1
ATOM 548 C C . LEU A 1 66 ? 6.724 0.112 -18.206 1.00 96.62 66 LEU A C 1
ATOM 550 O O . LEU A 1 66 ? 5.640 -0.319 -18.585 1.00 96.62 66 LEU A O 1
ATOM 554 N N . LEU A 1 67 ? 6.984 1.414 -18.085 1.00 96.50 67 LEU A N 1
ATOM 555 C CA . LEU A 1 67 ? 6.005 2.451 -18.412 1.00 96.50 67 LEU A CA 1
ATOM 556 C C . LEU A 1 67 ? 5.678 2.480 -19.910 1.00 96.50 67 LEU A C 1
ATOM 558 O O . LEU A 1 67 ? 4.527 2.708 -20.258 1.00 96.50 67 LEU A O 1
ATOM 562 N N . ASP A 1 68 ? 6.653 2.187 -20.772 1.00 96.69 68 ASP A N 1
ATOM 563 C CA . ASP A 1 68 ? 6.452 2.145 -22.226 1.00 96.69 68 ASP A CA 1
ATOM 564 C C . ASP A 1 68 ? 5.709 0.882 -22.692 1.00 96.69 68 ASP A C 1
ATOM 566 O O . ASP A 1 68 ? 5.011 0.898 -23.704 1.00 96.69 68 ASP A O 1
ATOM 570 N N . LYS A 1 69 ? 5.886 -0.244 -21.986 1.00 95.38 69 LYS A N 1
ATOM 571 C CA . LYS A 1 69 ? 5.327 -1.550 -22.383 1.00 95.38 69 LYS A CA 1
ATOM 572 C C . LYS A 1 69 ? 3.961 -1.855 -21.786 1.00 95.38 69 LYS A C 1
ATOM 574 O O . LYS A 1 69 ? 3.258 -2.714 -22.315 1.00 95.38 69 LYS A O 1
ATOM 579 N N . LEU A 1 70 ? 3.635 -1.265 -20.641 1.00 94.00 70 LEU A N 1
ATOM 580 C CA . LEU A 1 70 ? 2.397 -1.554 -19.928 1.00 94.00 70 LEU A CA 1
ATOM 581 C C . LEU A 1 70 ? 1.341 -0.508 -20.274 1.00 94.00 70 LEU A C 1
ATOM 583 O O . LEU A 1 70 ? 1.584 0.686 -20.162 1.00 94.00 70 LEU A O 1
ATOM 587 N N . GLU A 1 71 ? 0.142 -0.965 -20.618 1.00 94.56 71 GLU A N 1
ATOM 588 C CA . GLU A 1 71 ? -1.022 -0.092 -20.750 1.00 94.56 71 GLU A CA 1
ATOM 589 C C . GLU A 1 71 ? -1.675 0.113 -19.377 1.00 94.56 71 GLU A C 1
ATOM 591 O O . GLU A 1 71 ? -2.052 -0.843 -18.695 1.00 94.56 71 GLU A O 1
ATOM 596 N N . PHE A 1 72 ? -1.807 1.370 -18.955 1.00 93.94 72 PHE A N 1
ATOM 597 C CA . PHE A 1 72 ? -2.467 1.762 -17.710 1.00 93.94 72 PHE A CA 1
ATOM 598 C C . PHE A 1 72 ? -3.113 3.143 -17.858 1.00 93.94 72 PHE A C 1
ATOM 600 O O . PHE A 1 72 ? -2.645 3.982 -18.622 1.00 93.94 72 PHE A O 1
ATOM 607 N N . ASN A 1 73 ? -4.169 3.409 -17.083 1.00 95.50 73 ASN A N 1
ATOM 608 C CA . ASN A 1 73 ? -4.804 4.732 -17.055 1.00 95.50 73 ASN A CA 1
ATOM 609 C C . ASN A 1 73 ? -3.958 5.739 -16.266 1.00 95.50 73 ASN A C 1
ATOM 611 O O . ASN A 1 73 ? -3.722 6.859 -16.707 1.00 95.50 73 ASN A O 1
ATOM 615 N N . GLN A 1 74 ? -3.527 5.338 -15.069 1.00 96.00 74 GLN A N 1
ATOM 616 C CA . GLN A 1 74 ? -2.719 6.138 -14.152 1.00 96.00 74 GLN A CA 1
ATOM 617 C C . GLN A 1 74 ? -1.789 5.216 -13.360 1.00 96.00 74 GLN A C 1
ATOM 619 O O . GLN A 1 74 ? -2.123 4.060 -13.100 1.00 96.00 74 GLN A O 1
ATOM 624 N N . VAL A 1 75 ? -0.630 5.741 -12.968 1.00 95.56 75 VAL A N 1
ATOM 625 C CA . VAL A 1 75 ? 0.408 5.012 -12.232 1.00 95.56 75 VAL A CA 1
ATOM 626 C C . VAL A 1 75 ? 0.837 5.815 -11.007 1.00 95.56 75 VAL A C 1
ATOM 628 O O . VAL A 1 75 ? 0.951 7.038 -11.067 1.00 95.56 75 VAL A O 1
ATOM 631 N N . VAL A 1 76 ? 1.107 5.115 -9.903 1.00 96.38 76 VAL A N 1
ATOM 632 C CA . VAL A 1 76 ? 1.695 5.681 -8.680 1.00 96.38 76 VAL A CA 1
ATOM 633 C C . VAL A 1 76 ? 3.036 4.997 -8.434 1.00 96.38 76 VAL A C 1
ATOM 635 O O . VAL A 1 76 ? 3.109 3.769 -8.405 1.00 96.38 76 VAL A O 1
ATOM 638 N N . ILE A 1 77 ? 4.095 5.788 -8.254 1.00 96.31 77 ILE A N 1
ATOM 639 C CA . ILE A 1 77 ? 5.455 5.299 -7.997 1.00 96.31 77 ILE A CA 1
ATOM 640 C C . ILE A 1 77 ? 5.869 5.770 -6.607 1.00 96.31 77 ILE A C 1
ATOM 642 O O . ILE A 1 77 ? 6.016 6.965 -6.364 1.00 96.31 77 ILE A O 1
ATOM 646 N N . PHE A 1 78 ? 6.067 4.821 -5.696 1.00 96.44 78 PHE A N 1
ATOM 647 C CA . PHE A 1 78 ? 6.564 5.102 -4.354 1.00 96.44 78 PHE A CA 1
ATOM 648 C C . PHE A 1 78 ? 8.098 5.084 -4.356 1.00 96.44 78 PHE A C 1
ATOM 650 O O . PHE A 1 78 ? 8.712 4.086 -4.735 1.00 96.44 78 PHE A O 1
ATOM 657 N N . VAL A 1 79 ? 8.710 6.189 -3.930 1.00 94.50 79 VAL A N 1
ATOM 658 C CA . VAL A 1 79 ? 10.159 6.321 -3.697 1.00 94.50 79 VAL A CA 1
ATOM 659 C C . VAL A 1 79 ? 10.450 6.335 -2.190 1.00 94.50 79 VAL A C 1
ATOM 661 O O . VAL A 1 79 ? 9.520 6.433 -1.390 1.00 94.50 79 VAL A O 1
ATOM 664 N N . LYS A 1 80 ? 11.720 6.191 -1.801 1.00 83.00 80 LYS A N 1
ATOM 665 C CA . LYS A 1 80 ? 12.162 6.286 -0.401 1.00 83.00 80 LYS A CA 1
ATOM 666 C C . LYS A 1 80 ? 12.509 7.724 -0.032 1.00 83.00 80 LYS A C 1
ATOM 668 O O . LYS A 1 80 ? 13.087 8.405 -0.905 1.00 83.00 80 LYS A O 1
#